Protein AF-A0A8J3V6T3-F1 (afdb_monomer)

Solvent-accessible surface area (backbone atoms only — not comparable to full-atom values): 5457 Å² total; per-residue (Å²): 140,86,84,88,84,91,83,78,85,44,59,50,74,50,76,57,98,89,42,73,50,80,32,51,37,41,71,96,43,91,77,28,35,33,46,39,64,27,78,93,41,34,67,80,73,49,62,76,89,49,51,100,38,57,68,65,52,50,53,50,46,57,71,69,64,76,34,50,78,40,77,31,95,61,81,80,82,75,78,76,72,88,129

Secondary structure (DSSP, 8-state):
----------EEEEEETTEEEEEEEE-SSSS-EEEEE-HHHHHHHS-GGGTT-HHHHHHHHHHHS-SEEEEESS---------

pLDDT: mean 78.97, std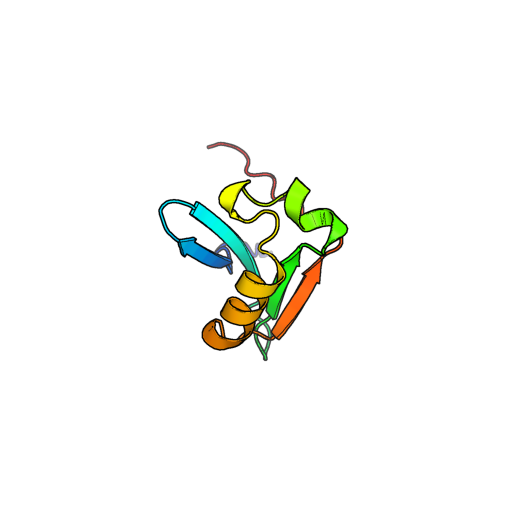 20.89, range [23.53, 96.06]

Radius of gyration: 14.19 Å; Cα contacts (8 Å, |Δi|>4): 97; chains: 1; bounding box: 48×27×31 Å

Mean predicted aligned error: 7.59 Å

Foldseek 3Di:
DDDDDDDDFQWDWDDDPRFIDTWGKAVVDVVIETEDEDPVCDVVRGDPVCPPVRVVVVVVCVVPVSHHYDYDPDDPPPPPDDD

Nearest PDB structures (foldseek):
  7n1l-assembly7_P  TM=3.784E-01  e=5.336E+00  Brucella abortus 2308
  5lm7-assembly1_A  TM=2.915E-01  e=3.562E+00  Escherichia coli O157:H7
  7kse-assembly1_A  TM=2.737E-01  e=5.336E+00  Eastern chimpanzee simian foamy virus
  6gov-assembly1_A  TM=2.665E-01  e=6.105E+00  Escherichia coli O157:H7

Sequence (83 aa):
MYSVTFKWKEVVIYSEDGCTFWFPAGWGVDPPVLYIPSDDLWERVTPSCMHGRRDVIVERLQADSKHVLKELDRLFEHRSRDE

Organism: NCBI:txid487172

Structure (mmCIF, N/CA/C/O backbone):
data_AF-A0A8J3V6T3-F1
#
_entry.id   AF-A0A8J3V6T3-F1
#
loop_
_atom_site.group_PDB
_atom_site.id
_atom_site.type_symbol
_atom_site.label_atom_id
_atom_site.label_alt_id
_atom_site.label_comp_id
_atom_site.label_asym_id
_atom_site.label_entity_id
_atom_site.label_seq_id
_atom_site.pdbx_PDB_ins_code
_atom_site.Cartn_x
_atom_site.Cartn_y
_atom_site.Cartn_z
_atom_site.occupancy
_atom_site.B_iso_or_equiv
_atom_site.auth_seq_id
_atom_site.auth_comp_id
_atom_site.auth_asym_id
_atom_site.auth_atom_id
_atom_site.pdbx_PDB_model_num
ATOM 1 N N . MET A 1 1 ? 36.051 10.834 -6.339 1.00 39.69 1 MET A N 1
ATOM 2 C CA . MET A 1 1 ? 35.283 10.647 -5.091 1.00 39.69 1 MET A CA 1
ATOM 3 C C . MET A 1 1 ? 33.927 11.299 -5.288 1.00 39.69 1 MET A C 1
ATOM 5 O O . MET A 1 1 ? 33.889 12.425 -5.762 1.00 39.69 1 MET A O 1
ATOM 9 N N . TYR A 1 2 ? 32.849 10.569 -5.018 1.00 23.59 2 TYR A N 1
ATOM 10 C CA . TYR A 1 2 ? 31.464 11.026 -5.128 1.00 23.59 2 TYR A CA 1
ATOM 11 C C . TYR A 1 2 ? 30.654 10.394 -3.989 1.00 23.59 2 TYR A C 1
ATOM 13 O O . TYR A 1 2 ? 31.045 9.350 -3.466 1.00 23.59 2 TYR A O 1
ATOM 21 N N . SER A 1 3 ? 29.548 11.030 -3.609 1.00 23.53 3 SER A N 1
ATOM 22 C CA . SER A 1 3 ? 28.545 10.487 -2.693 1.00 23.53 3 SER A CA 1
ATOM 23 C C . SER A 1 3 ? 27.184 10.696 -3.336 1.00 23.53 3 SER A C 1
ATOM 25 O O . SER A 1 3 ? 26.875 11.798 -3.788 1.00 23.53 3 SER A O 1
ATOM 27 N N . VAL A 1 4 ? 26.408 9.623 -3.420 1.00 25.06 4 VAL A N 1
ATOM 28 C CA . VAL A 1 4 ? 25.053 9.634 -3.957 1.00 25.06 4 VAL A CA 1
ATOM 29 C C . VAL A 1 4 ? 24.110 9.397 -2.788 1.00 25.06 4 VAL A C 1
ATOM 31 O O . VAL A 1 4 ? 24.172 8.349 -2.147 1.00 25.06 4 VAL A O 1
ATOM 34 N N . THR A 1 5 ? 23.233 10.363 -2.524 1.00 30.89 5 THR A N 1
ATOM 35 C CA . THR A 1 5 ? 22.207 10.255 -1.484 1.00 30.89 5 THR A CA 1
ATOM 36 C C . THR A 1 5 ? 20.844 10.417 -2.135 1.00 30.89 5 THR A C 1
ATOM 38 O O . THR A 1 5 ? 20.432 11.526 -2.468 1.00 30.89 5 THR A O 1
ATOM 41 N N . PHE A 1 6 ? 20.136 9.306 -2.317 1.00 36.12 6 PHE A N 1
ATOM 42 C CA . PHE A 1 6 ? 18.744 9.313 -2.749 1.00 36.12 6 PHE A CA 1
ATOM 43 C C . PHE A 1 6 ? 17.833 9.377 -1.524 1.00 36.12 6 PHE A C 1
ATOM 45 O O . PHE A 1 6 ? 17.835 8.479 -0.683 1.00 36.12 6 PHE A O 1
ATOM 52 N N . LYS A 1 7 ? 17.033 10.435 -1.428 1.00 49.50 7 LYS A N 1
ATOM 53 C CA . LYS A 1 7 ? 15.855 10.487 -0.561 1.00 49.50 7 LYS A CA 1
ATOM 54 C C . LYS A 1 7 ? 14.777 11.277 -1.277 1.00 49.50 7 LYS A C 1
ATOM 56 O O . LYS A 1 7 ? 14.957 12.474 -1.387 1.00 49.50 7 LYS A O 1
ATOM 61 N N . TRP A 1 8 ? 13.697 10.620 -1.689 1.00 52.47 8 TRP A N 1
ATOM 62 C CA . TRP A 1 8 ? 12.302 11.055 -1.528 1.00 52.47 8 TRP A CA 1
ATOM 63 C C . TRP A 1 8 ? 11.460 9.7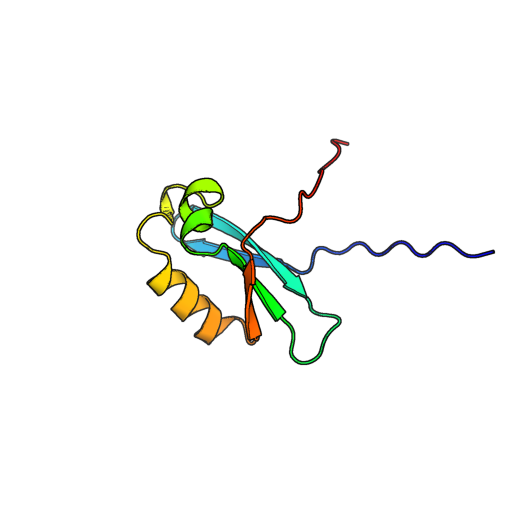77 -1.563 1.00 52.47 8 TRP A C 1
ATOM 65 O O . TRP A 1 8 ? 11.660 8.931 -2.429 1.00 52.47 8 TRP A O 1
ATOM 75 N N . LYS A 1 9 ? 10.632 9.574 -0.533 1.00 59.78 9 LYS A N 1
ATOM 76 C CA . LYS A 1 9 ? 9.872 8.339 -0.321 1.00 59.78 9 LYS A CA 1
ATOM 77 C C . LYS A 1 9 ? 8.833 8.229 -1.429 1.00 59.78 9 LYS A C 1
ATOM 79 O O . LYS A 1 9 ? 7.810 8.898 -1.383 1.00 59.78 9 LYS A O 1
ATOM 84 N N . GLU A 1 10 ? 9.132 7.419 -2.425 1.00 77.62 10 GLU A N 1
ATOM 85 C CA . GLU A 1 10 ? 8.176 6.939 -3.406 1.00 77.62 10 GLU A CA 1
ATOM 86 C C . GLU A 1 10 ? 7.070 6.206 -2.635 1.00 77.62 10 GLU A C 1
ATOM 88 O O . GLU A 1 10 ? 7.271 5.083 -2.185 1.00 77.62 10 GLU A O 1
ATOM 93 N N . VAL A 1 11 ? 5.952 6.880 -2.351 1.00 82.50 11 VAL A N 1
ATOM 94 C CA . VAL A 1 11 ? 4.835 6.309 -1.588 1.00 82.50 11 VAL A 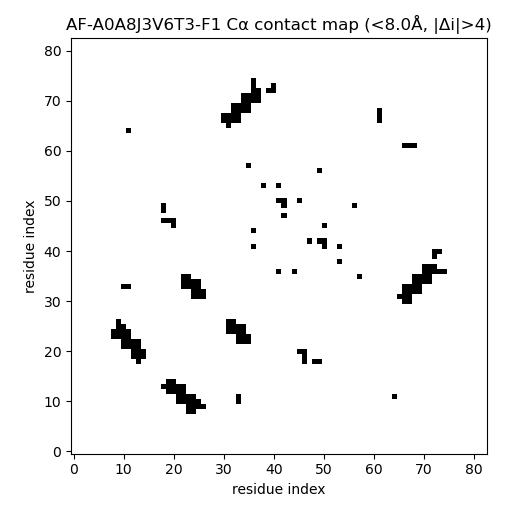CA 1
ATOM 95 C C . VAL A 1 11 ? 3.499 6.646 -2.224 1.00 82.50 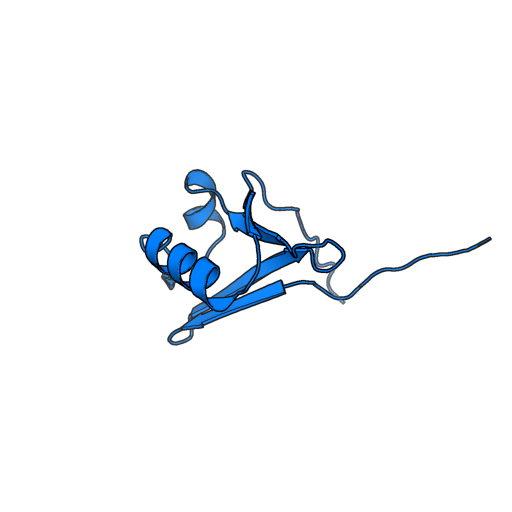11 VAL A C 1
ATOM 97 O O . VAL A 1 11 ? 3.307 7.743 -2.745 1.00 82.50 11 VAL A O 1
ATOM 100 N N . VAL A 1 12 ? 2.558 5.714 -2.121 1.00 84.56 12 VAL A N 1
ATOM 101 C CA . VAL A 1 12 ? 1.132 5.973 -2.338 1.00 84.56 12 VAL A CA 1
ATOM 102 C C . VAL A 1 12 ? 0.454 5.959 -0.977 1.00 84.56 12 VAL A C 1
ATOM 104 O O . VAL A 1 12 ? 0.652 5.039 -0.185 1.00 84.56 12 VAL A O 1
ATOM 107 N N . ILE A 1 13 ? -0.327 6.994 -0.687 1.00 89.69 13 ILE A N 1
ATOM 108 C CA . ILE A 1 13 ? -1.039 7.121 0.584 1.00 89.69 13 ILE A CA 1
ATOM 109 C C . ILE A 1 13 ? -2.500 6.752 0.345 1.00 89.69 13 ILE A C 1
ATOM 111 O O . ILE A 1 13 ? -3.172 7.381 -0.469 1.00 89.69 13 ILE A O 1
ATOM 115 N N . TYR A 1 14 ? -2.983 5.741 1.063 1.00 85.81 14 TYR A N 1
ATOM 116 C CA . TYR A 1 14 ? -4.407 5.443 1.157 1.00 85.81 14 TYR A CA 1
ATOM 117 C C . TYR A 1 14 ? -4.990 6.187 2.356 1.00 85.81 14 TYR A C 1
ATOM 119 O O . TYR A 1 14 ? -4.472 6.027 3.464 1.00 85.81 14 TYR A O 1
ATOM 127 N N . SER A 1 15 ? -6.060 6.955 2.136 1.00 87.88 15 SER A N 1
ATOM 128 C CA . SER A 1 15 ? -6.764 7.695 3.187 1.00 87.88 15 SER A CA 1
ATOM 129 C C . SER A 1 15 ? -8.282 7.564 3.046 1.00 87.88 15 SER A C 1
ATOM 131 O O . SER A 1 15 ? -8.827 7.877 1.991 1.00 87.88 15 SER A O 1
ATOM 133 N N . GLU A 1 16 ? -8.970 7.148 4.110 1.00 84.88 16 GLU A N 1
ATOM 134 C CA . GLU A 1 16 ? -10.437 7.015 4.167 1.00 84.88 16 GLU A CA 1
ATOM 135 C C . GLU A 1 16 ? -10.915 7.196 5.616 1.00 84.88 16 GLU A C 1
ATOM 137 O O . GLU A 1 16 ? -10.425 6.507 6.505 1.00 84.88 16 GLU A O 1
ATOM 142 N N . ASP A 1 17 ? -11.834 8.133 5.877 1.00 87.81 17 ASP A N 1
ATOM 143 C CA . ASP A 1 17 ? -12.465 8.355 7.195 1.00 87.81 17 ASP A CA 1
ATOM 144 C C . ASP A 1 17 ? -11.493 8.410 8.396 1.00 87.81 17 ASP A C 1
ATOM 146 O O . ASP A 1 17 ? -11.745 7.870 9.472 1.00 87.81 17 ASP A O 1
ATOM 150 N N . GLY A 1 18 ? -10.339 9.062 8.216 1.00 81.75 18 GLY A N 1
ATOM 151 C CA . GLY A 1 18 ? -9.297 9.179 9.247 1.00 81.75 18 GLY A CA 1
ATOM 152 C C . GLY A 1 18 ? -8.340 7.982 9.338 1.00 81.75 18 GLY A C 1
ATOM 153 O O . GLY A 1 18 ? -7.346 8.046 10.059 1.00 81.75 18 GLY A O 1
ATOM 154 N N . CYS A 1 19 ? -8.574 6.922 8.567 1.00 85.62 19 CYS A N 1
ATOM 155 C CA . CYS A 1 19 ? -7.650 5.813 8.367 1.00 85.62 19 CYS A CA 1
ATOM 156 C C . CYS A 1 19 ? -6.603 6.198 7.317 1.00 85.62 19 CYS A C 1
ATOM 158 O O . CYS A 1 19 ? -6.979 6.522 6.196 1.00 85.62 19 CYS A O 1
ATOM 160 N N . THR A 1 20 ? -5.308 6.178 7.653 1.00 85.44 20 THR A N 1
ATOM 161 C CA . THR A 1 20 ? -4.218 6.487 6.706 1.00 85.44 20 THR A CA 1
ATOM 162 C C . THR A 1 20 ? -3.160 5.389 6.706 1.00 85.44 20 THR A C 1
ATOM 164 O O . THR A 1 20 ? -2.697 4.986 7.774 1.00 85.44 20 THR A O 1
ATOM 167 N N . PHE A 1 21 ? -2.713 4.955 5.526 1.00 89.00 21 PHE A N 1
ATOM 168 C CA . PHE A 1 21 ? -1.583 4.036 5.386 1.00 89.00 21 PHE A CA 1
ATOM 169 C C . PHE A 1 21 ? -0.700 4.377 4.185 1.00 89.00 21 PHE A C 1
ATOM 171 O O . PHE A 1 21 ? -1.180 4.836 3.150 1.00 89.00 21 PHE A O 1
ATOM 178 N N . TRP A 1 22 ? 0.609 4.188 4.352 1.00 90.62 22 TRP A N 1
ATOM 179 C CA . TRP A 1 22 ? 1.632 4.622 3.404 1.00 90.62 22 TRP A CA 1
ATOM 180 C C . TRP A 1 22 ? 2.251 3.389 2.753 1.00 90.62 22 TRP A C 1
ATOM 182 O O . TRP A 1 22 ? 3.014 2.660 3.387 1.00 90.62 22 TRP A O 1
ATOM 192 N N . PHE A 1 23 ? 1.934 3.165 1.485 1.00 89.50 23 PHE A N 1
ATOM 193 C CA . PHE A 1 23 ? 2.486 2.069 0.702 1.00 89.50 23 PHE A CA 1
ATOM 194 C C . PHE A 1 23 ? 3.802 2.492 0.053 1.00 89.50 23 PHE A C 1
ATOM 196 O O . PHE A 1 23 ? 3.826 3.527 -0.616 1.00 89.50 23 PHE A O 1
ATOM 203 N N . PRO A 1 24 ? 4.889 1.715 0.194 1.00 89.31 24 PRO A N 1
ATOM 204 C CA . PRO A 1 24 ? 6.107 1.936 -0.572 1.00 89.31 24 PRO A CA 1
ATOM 205 C C . PRO A 1 24 ? 5.841 1.747 -2.066 1.00 89.31 24 PRO A C 1
ATOM 207 O O . PRO A 1 24 ? 5.19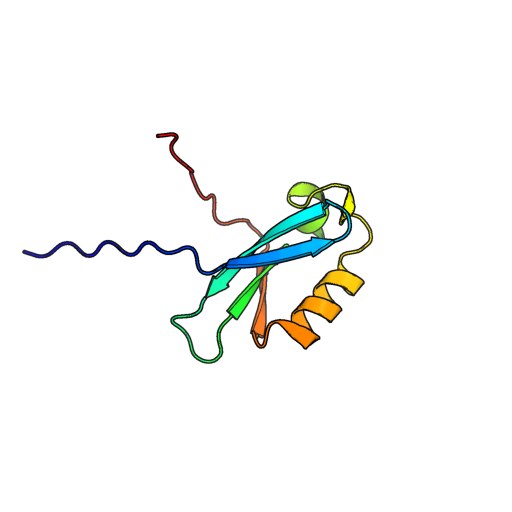1 0.788 -2.469 1.00 89.31 24 PRO A O 1
ATOM 210 N N . ALA A 1 25 ? 6.398 2.615 -2.893 1.00 86.69 25 ALA A N 1
ATOM 211 C CA . ALA A 1 25 ? 6.346 2.555 -4.342 1.00 86.69 25 ALA A CA 1
ATOM 212 C C . ALA A 1 25 ? 7.766 2.617 -4.928 1.00 86.69 25 ALA A C 1
ATOM 214 O O . ALA A 1 25 ? 8.718 2.981 -4.244 1.00 86.69 25 ALA A O 1
ATOM 215 N N . GLY A 1 26 ? 7.890 2.207 -6.184 1.00 85.94 26 GLY A N 1
ATOM 216 C CA . GLY A 1 26 ? 9.075 2.262 -7.027 1.00 85.94 26 GLY A CA 1
ATOM 217 C C . GLY A 1 26 ? 8.755 3.090 -8.270 1.00 85.94 26 GLY A C 1
ATOM 218 O O . GLY A 1 26 ? 8.104 2.563 -9.166 1.00 85.94 26 GLY A O 1
ATOM 219 N N . TRP A 1 27 ? 9.166 4.356 -8.335 1.00 75.56 27 TRP A N 1
ATOM 220 C CA . TRP A 1 27 ? 8.873 5.276 -9.453 1.00 75.56 27 TRP A CA 1
ATOM 221 C C . TRP A 1 27 ? 10.056 5.410 -10.418 1.00 75.56 27 TRP A C 1
ATOM 223 O O . TRP A 1 27 ? 9.870 5.785 -11.571 1.00 75.56 27 TRP A O 1
ATOM 233 N N . GLY A 1 28 ? 11.267 5.045 -9.988 1.00 77.12 28 GLY A N 1
ATOM 234 C CA . GLY A 1 28 ? 12.453 4.942 -10.847 1.00 77.12 28 GLY A CA 1
ATOM 235 C C . GLY A 1 28 ? 12.470 3.749 -11.820 1.00 77.12 28 GLY A C 1
ATOM 236 O O . GLY A 1 28 ? 13.512 3.480 -12.417 1.00 77.12 28 GLY A O 1
ATOM 237 N N . VAL A 1 29 ? 11.361 3.015 -11.960 1.00 75.00 29 VAL A N 1
ATOM 238 C CA . VAL A 1 29 ? 11.187 1.872 -12.874 1.00 75.00 29 VAL A CA 1
ATOM 239 C C . VAL A 1 29 ? 9.953 2.092 -13.755 1.00 75.00 29 VAL A C 1
ATOM 241 O O . VAL A 1 29 ? 8.994 2.716 -13.311 1.00 75.00 29 VAL A O 1
ATOM 244 N N . ASP A 1 30 ? 9.977 1.593 -14.994 1.00 78.94 30 ASP A N 1
ATOM 245 C CA . ASP A 1 30 ? 8.857 1.680 -15.944 1.00 78.94 30 ASP A CA 1
ATOM 246 C C . ASP A 1 30 ? 8.378 0.261 -16.324 1.00 78.94 30 ASP A C 1
ATOM 248 O O . ASP A 1 30 ? 9.170 -0.507 -16.885 1.00 78.94 30 ASP A O 1
ATOM 252 N N . PRO A 1 31 ? 7.129 -0.132 -15.998 1.00 82.56 31 PRO A N 1
ATOM 253 C CA . PRO A 1 31 ? 6.116 0.662 -15.295 1.00 82.56 31 PRO A CA 1
ATOM 254 C C . PRO A 1 31 ? 6.427 0.832 -13.796 1.00 82.56 31 PRO A C 1
ATOM 256 O O . PRO A 1 31 ? 7.089 -0.031 -13.206 1.00 82.56 31 PRO A O 1
ATOM 259 N N . PRO A 1 32 ? 5.924 1.904 -13.152 1.00 87.25 32 PRO A N 1
ATOM 260 C CA . PRO A 1 32 ? 6.132 2.124 -11.729 1.00 87.25 32 PRO A CA 1
ATOM 261 C C . PRO A 1 32 ? 5.448 1.022 -10.913 1.00 87.25 32 PRO A C 1
ATOM 263 O O . PRO A 1 32 ? 4.382 0.516 -11.273 1.00 87.25 32 PRO A O 1
ATOM 266 N N . VAL A 1 33 ? 6.068 0.633 -9.801 1.00 91.06 33 VAL A N 1
ATOM 267 C CA . VAL A 1 33 ? 5.636 -0.498 -8.966 1.00 91.06 33 VAL A CA 1
ATOM 268 C C . VAL A 1 33 ? 5.083 0.010 -7.643 1.00 91.06 33 VAL A C 1
ATOM 270 O O . VAL A 1 33 ? 5.670 0.897 -7.036 1.00 91.06 33 VAL A O 1
ATOM 273 N N . LEU A 1 34 ? 3.985 -0.560 -7.158 1.00 91.12 34 LEU A N 1
ATOM 274 C CA . LEU A 1 34 ? 3.466 -0.296 -5.819 1.00 91.12 34 LEU A CA 1
ATOM 275 C C . LEU A 1 34 ? 3.534 -1.574 -4.991 1.00 91.12 34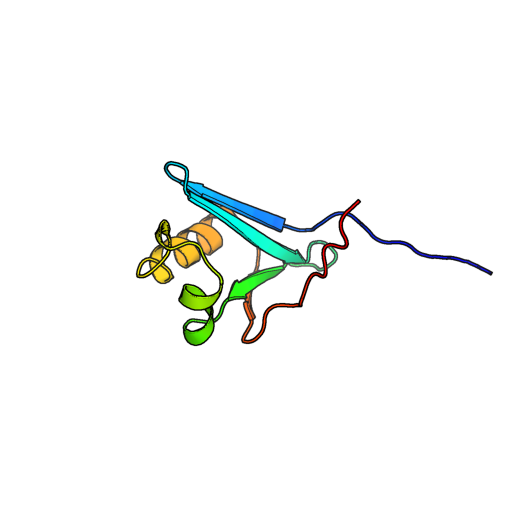 LEU A C 1
ATOM 277 O O . LEU A 1 34 ? 3.015 -2.613 -5.394 1.00 91.12 34 LEU A O 1
ATOM 281 N N . TYR A 1 35 ? 4.184 -1.497 -3.838 1.00 92.25 35 TYR A N 1
ATOM 282 C CA . TYR A 1 35 ? 4.403 -2.648 -2.981 1.00 92.25 35 TYR A CA 1
ATOM 283 C C . TYR A 1 35 ? 3.298 -2.774 -1.934 1.00 92.25 35 TYR A C 1
ATOM 285 O O . TYR A 1 35 ? 3.069 -1.863 -1.137 1.00 92.25 35 TYR A O 1
ATOM 293 N N . ILE A 1 36 ? 2.644 -3.931 -1.913 1.00 94.50 36 ILE A N 1
ATOM 294 C CA . ILE A 1 36 ? 1.497 -4.237 -1.059 1.00 94.50 36 ILE A CA 1
ATOM 295 C C . ILE A 1 36 ? 1.888 -5.359 -0.089 1.00 94.50 36 ILE A C 1
ATOM 297 O O . ILE A 1 36 ? 2.483 -6.341 -0.529 1.00 94.50 36 ILE A O 1
ATOM 301 N N . PRO A 1 37 ? 1.577 -5.278 1.216 1.00 94.88 37 PRO A N 1
ATOM 302 C CA . PRO A 1 37 ? 1.751 -6.420 2.110 1.00 94.88 37 PRO A CA 1
ATOM 303 C C . PRO A 1 37 ? 0.981 -7.648 1.600 1.00 94.88 37 PRO A C 1
ATOM 305 O O . PRO A 1 37 ? -0.172 -7.529 1.163 1.00 94.88 37 PRO A O 1
ATOM 308 N N . SER A 1 38 ? 1.600 -8.826 1.663 1.00 93.75 38 SER A N 1
ATOM 309 C CA . SER A 1 38 ? 0.885 -10.084 1.431 1.00 93.75 38 SER A CA 1
ATOM 310 C C . SER A 1 38 ? -0.239 -10.270 2.454 1.00 93.75 38 SER A C 1
ATOM 312 O 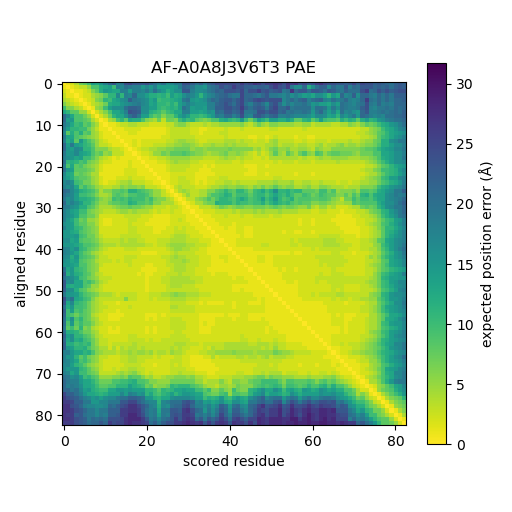O . SER A 1 38 ? -0.318 -9.544 3.451 1.00 93.75 38 SER A O 1
ATOM 314 N N . ASP A 1 39 ? -1.141 -11.210 2.186 1.00 93.50 39 ASP A N 1
ATOM 315 C CA . ASP A 1 39 ? -2.303 -11.464 3.044 1.00 93.50 39 ASP A CA 1
ATOM 316 C C . ASP A 1 39 ? -1.891 -11.756 4.499 1.00 93.50 39 ASP A C 1
ATOM 318 O O . ASP A 1 39 ? -2.326 -11.075 5.428 1.00 93.50 39 ASP A O 1
ATOM 322 N N . ASP A 1 40 ? -0.899 -12.634 4.679 1.00 91.88 40 ASP A N 1
ATOM 323 C CA . ASP A 1 40 ? -0.337 -13.008 5.985 1.00 91.88 40 ASP A CA 1
ATOM 324 C C . ASP A 1 40 ? 0.295 -11.834 6.758 1.00 91.88 40 ASP A C 1
ATOM 326 O O . ASP A 1 40 ? 0.433 -11.869 7.992 1.00 91.88 40 ASP A O 1
ATOM 330 N N . LEU A 1 41 ? 0.731 -10.799 6.036 1.00 93.44 41 LEU A N 1
ATOM 331 C CA . LEU A 1 41 ? 1.397 -9.631 6.599 1.00 93.44 41 LEU A CA 1
ATOM 332 C C . LEU A 1 41 ? 0.428 -8.472 6.849 1.00 93.44 41 LEU A C 1
ATOM 334 O O . LEU A 1 41 ? 0.699 -7.642 7.717 1.00 93.44 41 LEU A O 1
ATOM 338 N N . TRP A 1 42 ? -0.690 -8.414 6.124 1.00 94.62 42 TRP A N 1
ATOM 339 C CA . TRP A 1 42 ? -1.591 -7.265 6.069 1.00 94.62 42 TRP A CA 1
ATOM 340 C C . TRP A 1 42 ? -2.033 -6.789 7.449 1.00 94.62 42 TRP A C 1
ATOM 342 O O . TRP A 1 42 ? -1.769 -5.643 7.819 1.00 94.62 42 TRP A O 1
ATOM 352 N N . GLU A 1 43 ? -2.642 -7.667 8.244 1.00 94.56 43 GLU A N 1
ATOM 353 C CA . GLU A 1 43 ? -3.161 -7.296 9.566 1.00 94.56 43 GLU A CA 1
ATOM 354 C C . GLU A 1 43 ? -2.053 -6.935 10.560 1.00 94.56 43 GLU A C 1
ATOM 356 O O . GLU A 1 43 ? -2.256 -6.144 11.480 1.00 94.56 43 GLU A O 1
ATOM 361 N N . ARG A 1 44 ? -0.844 -7.468 10.361 1.00 93.19 44 ARG A N 1
ATOM 362 C CA . ARG A 1 44 ? 0.299 -7.194 11.240 1.00 93.19 44 ARG A CA 1
ATOM 363 C C . ARG A 1 44 ? 0.852 -5.786 11.055 1.00 93.19 44 ARG A C 1
ATOM 365 O O . ARG A 1 44 ? 1.475 -5.263 11.976 1.00 93.19 44 ARG A O 1
ATOM 372 N N . VAL A 1 45 ? 0.697 -5.211 9.861 1.00 92.50 45 VAL A N 1
ATOM 373 C CA . VAL A 1 45 ? 1.398 -3.978 9.470 1.00 92.50 45 VAL A CA 1
ATOM 374 C C . VAL A 1 45 ? 0.475 -2.823 9.125 1.00 92.50 45 VAL A C 1
ATOM 376 O O . VAL A 1 45 ? 0.908 -1.674 9.177 1.00 92.50 45 VAL A O 1
ATOM 379 N N . THR A 1 46 ? -0.776 -3.106 8.769 1.00 93.06 46 THR A N 1
ATOM 380 C CA . THR A 1 46 ? -1.773 -2.077 8.474 1.00 93.06 46 THR A CA 1
ATOM 381 C C . THR A 1 46 ? -2.568 -1.700 9.729 1.00 93.06 46 THR A C 1
ATOM 383 O O . THR A 1 46 ? -2.688 -2.503 10.658 1.00 93.06 46 THR A O 1
ATOM 386 N N . PRO A 1 47 ? -3.125 -0.480 9.790 1.00 93.19 47 PRO A N 1
ATOM 387 C CA . PRO A 1 47 ? -4.051 -0.077 10.840 1.00 93.19 47 PRO A CA 1
ATOM 388 C C . PRO A 1 47 ? -5.307 -0.957 10.886 1.00 93.19 47 PRO A C 1
ATOM 390 O O . PRO A 1 47 ? -5.788 -1.418 9.851 1.00 93.19 47 PRO A O 1
ATOM 393 N N . SER A 1 48 ? -5.913 -1.091 12.069 1.00 95.56 48 SER A N 1
ATOM 394 C CA . SER A 1 48 ? -7.114 -1.918 12.283 1.00 95.56 48 SER A CA 1
ATOM 395 C C . SER A 1 48 ? -8.308 -1.543 11.400 1.00 95.56 48 SER A C 1
ATOM 397 O O . SER A 1 48 ? -9.102 -2.403 11.037 1.00 95.56 48 SER A O 1
ATOM 399 N N . CYS A 1 49 ? -8.417 -0.279 10.983 1.00 90.94 49 CYS A N 1
ATOM 400 C CA . CYS A 1 49 ? -9.446 0.196 10.051 1.00 90.94 49 CYS A CA 1
ATOM 401 C C . CYS A 1 49 ? -9.334 -0.378 8.621 1.00 90.94 49 CYS A C 1
ATOM 403 O O . CYS A 1 49 ? -10.271 -0.236 7.832 1.00 90.94 49 CYS A O 1
ATOM 405 N N . MET A 1 50 ? -8.218 -1.036 8.283 1.00 94.44 50 MET A N 1
ATOM 406 C CA . MET A 1 50 ? -7.996 -1.735 7.008 1.00 94.44 50 MET A CA 1
ATOM 407 C C . MET A 1 50 ? -8.102 -3.262 7.134 1.00 94.44 50 MET A C 1
ATOM 409 O O . MET A 1 50 ? -8.062 -3.964 6.119 1.00 94.44 50 MET A O 1
ATOM 413 N N . HIS A 1 51 ? -8.212 -3.800 8.353 1.00 95.12 51 HIS A N 1
ATOM 414 C CA . HIS A 1 51 ? -8.304 -5.246 8.587 1.00 95.12 51 HIS A CA 1
ATOM 415 C C . HIS A 1 51 ? -9.630 -5.788 8.045 1.00 95.12 51 HIS A C 1
ATOM 417 O O . HIS A 1 51 ? -10.650 -5.100 8.072 1.00 95.12 51 HIS A O 1
ATOM 423 N N . GLY A 1 52 ? -9.600 -6.989 7.463 1.00 95.38 52 GLY A N 1
ATOM 424 C CA . GLY A 1 52 ? -10.743 -7.571 6.747 1.00 95.38 52 GLY A CA 1
ATOM 425 C C . GLY A 1 52 ? -11.169 -6.836 5.462 1.00 95.38 52 GLY A C 1
ATOM 426 O O . GLY A 1 52 ? -12.177 -7.200 4.864 1.00 95.38 52 GLY A O 1
ATOM 427 N N . ARG A 1 53 ? -10.435 -5.799 5.024 1.00 94.25 53 ARG A N 1
ATOM 428 C CA . ARG A 1 53 ? -10.752 -4.981 3.833 1.00 94.25 53 ARG A CA 1
ATOM 429 C C . ARG A 1 53 ? -9.651 -5.000 2.767 1.00 94.25 53 ARG A C 1
ATOM 431 O O . ARG A 1 53 ? -9.669 -4.159 1.869 1.00 94.25 53 ARG A O 1
ATOM 438 N N . ARG A 1 54 ? -8.699 -5.937 2.864 1.00 94.50 54 ARG A N 1
ATOM 439 C CA . ARG A 1 54 ? -7.529 -6.027 1.975 1.00 94.50 54 ARG A CA 1
ATOM 440 C C . ARG A 1 54 ? -7.928 -6.013 0.505 1.00 94.50 54 ARG A C 1
ATOM 442 O O . ARG A 1 54 ? -7.490 -5.125 -0.216 1.00 94.50 54 ARG A O 1
ATOM 449 N N . ASP A 1 55 ? -8.799 -6.927 0.092 1.00 96.06 55 ASP A N 1
ATOM 450 C CA . ASP A 1 55 ? -9.176 -7.089 -1.317 1.00 96.06 55 ASP A CA 1
ATOM 451 C C . ASP A 1 55 ? -9.779 -5.811 -1.911 1.00 96.06 55 ASP A C 1
ATOM 453 O O . ASP A 1 55 ? -9.353 -5.359 -2.970 1.00 96.06 55 ASP A O 1
ATOM 457 N N . VAL A 1 56 ? -10.692 -5.163 -1.180 1.00 94.94 56 VAL A N 1
ATOM 458 C CA . VAL A 1 56 ? -11.328 -3.902 -1.600 1.00 94.94 56 VAL A CA 1
ATOM 459 C C . VAL A 1 56 ? -10.299 -2.781 -1.751 1.00 94.94 56 VAL A C 1
ATOM 461 O O . VAL A 1 56 ? -10.367 -1.975 -2.677 1.00 94.94 56 VAL A O 1
ATOM 464 N N . ILE A 1 57 ? -9.342 -2.696 -0.827 1.00 94.19 57 ILE A N 1
ATOM 465 C CA . ILE A 1 57 ? -8.305 -1.663 -0.860 1.00 94.19 57 ILE A CA 1
ATOM 466 C C . ILE A 1 57 ? -7.323 -1.935 -2.005 1.00 94.19 57 ILE A C 1
ATOM 468 O O . ILE A 1 57 ? -6.956 -1.004 -2.718 1.00 94.19 57 ILE A O 1
ATO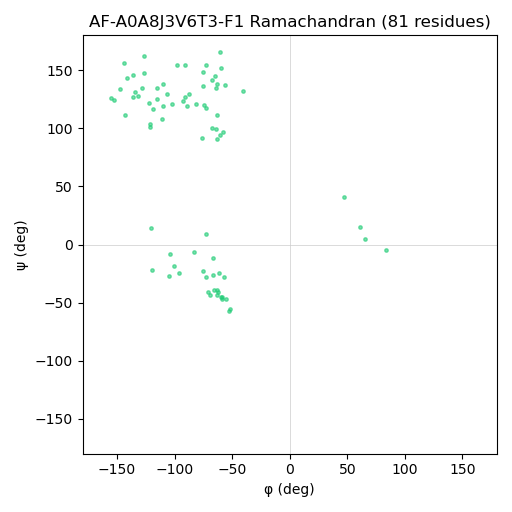M 472 N N . VAL A 1 58 ? -6.936 -3.192 -2.224 1.00 94.25 58 VAL A N 1
ATOM 473 C CA . VAL A 1 58 ? -6.060 -3.603 -3.331 1.00 94.25 58 VAL A CA 1
ATOM 474 C C . VAL A 1 58 ? -6.715 -3.334 -4.683 1.00 94.25 58 VAL A C 1
ATOM 476 O O . VAL A 1 58 ? -6.060 -2.775 -5.560 1.00 94.25 58 VAL A O 1
ATOM 479 N N . GLU A 1 59 ? -8.004 -3.637 -4.840 1.00 92.94 59 GLU A N 1
ATOM 480 C CA . GLU A 1 59 ? -8.768 -3.332 -6.054 1.00 92.94 59 GLU A CA 1
ATOM 481 C C . GLU A 1 59 ? -8.764 -1.825 -6.358 1.00 92.94 59 GLU A C 1
ATOM 483 O O . GLU A 1 59 ? -8.439 -1.413 -7.473 1.00 92.94 59 GLU A O 1
ATOM 488 N N . ARG A 1 60 ? -9.033 -0.983 -5.349 1.00 93.62 60 ARG A N 1
ATOM 489 C CA . ARG A 1 60 ? -8.969 0.485 -5.481 1.00 93.62 60 ARG A CA 1
ATOM 490 C C . ARG A 1 60 ? -7.571 0.960 -5.878 1.00 93.62 60 ARG A C 1
ATOM 492 O O . ARG A 1 60 ? -7.422 1.774 -6.785 1.00 93.62 60 ARG A O 1
ATOM 499 N N . LEU A 1 61 ? -6.529 0.426 -5.239 1.00 90.88 61 LEU A N 1
ATOM 500 C CA . LEU A 1 61 ? -5.143 0.761 -5.578 1.00 90.88 61 LEU A CA 1
ATOM 501 C C . LEU A 1 61 ? -4.794 0.341 -7.008 1.00 90.88 61 LEU A C 1
ATOM 503 O O . LEU A 1 61 ? -4.105 1.085 -7.705 1.00 90.88 61 LEU A O 1
ATOM 507 N N . GLN A 1 62 ? -5.273 -0.814 -7.466 1.00 89.88 62 GLN A N 1
ATOM 508 C CA . GLN A 1 62 ? -5.056 -1.285 -8.830 1.00 89.88 62 GLN A CA 1
ATOM 509 C C . GLN A 1 62 ? -5.751 -0.385 -9.859 1.00 89.88 62 GLN A C 1
ATOM 511 O O . GLN A 1 62 ? -5.170 -0.101 -10.906 1.00 89.88 62 GLN A O 1
ATOM 516 N N . ALA A 1 63 ? -6.960 0.091 -9.555 1.00 87.56 63 ALA A N 1
ATOM 517 C CA . ALA A 1 63 ? -7.711 0.989 -10.425 1.00 87.56 63 ALA A CA 1
ATOM 518 C C . ALA A 1 63 ? -7.082 2.392 -10.515 1.00 87.56 63 ALA A C 1
ATOM 520 O O . ALA A 1 63 ? -6.947 2.938 -11.612 1.00 87.56 63 ALA A O 1
ATOM 521 N N . ASP A 1 64 ? -6.655 2.957 -9.382 1.00 87.31 64 ASP A N 1
ATOM 522 C CA . ASP A 1 64 ? -6.372 4.395 -9.295 1.00 87.31 64 ASP A CA 1
ATOM 523 C C . ASP A 1 64 ? -4.879 4.750 -9.282 1.00 87.31 64 ASP A C 1
ATOM 525 O O . ASP A 1 64 ? -4.495 5.844 -9.707 1.00 87.31 64 ASP A O 1
ATOM 529 N N . SER A 1 65 ? -4.003 3.853 -8.815 1.00 83.88 65 SER A N 1
ATOM 530 C CA . SER A 1 65 ? -2.590 4.205 -8.608 1.00 83.88 65 SER A CA 1
ATOM 531 C C . SER A 1 65 ? -1.785 4.296 -9.904 1.00 83.88 65 SER A C 1
ATOM 533 O O . SER A 1 65 ? -0.751 4.960 -9.912 1.00 83.88 65 SER A O 1
ATOM 535 N N . LYS A 1 66 ? -2.220 3.643 -10.992 1.00 85.50 66 LYS A N 1
ATOM 536 C CA . LYS A 1 66 ? -1.455 3.464 -12.248 1.00 85.50 66 LYS A CA 1
ATOM 537 C C . LYS A 1 66 ? -0.134 2.691 -12.088 1.00 85.50 66 LYS A C 1
ATOM 539 O O . LYS A 1 66 ? 0.699 2.720 -12.991 1.00 85.50 66 LYS A O 1
ATOM 544 N N . HIS A 1 67 ? 0.059 2.010 -10.959 1.00 89.06 67 HIS A N 1
ATOM 545 C CA . HIS A 1 67 ? 1.232 1.181 -10.701 1.00 89.06 67 HIS A CA 1
ATOM 546 C C . HIS A 1 67 ? 0.936 -0.294 -10.980 1.00 89.06 67 HIS A C 1
ATOM 548 O O . HIS A 1 67 ? -0.193 -0.762 -10.834 1.00 89.06 67 HIS A O 1
ATOM 554 N N . VAL A 1 68 ? 1.983 -1.055 -11.290 1.00 92.94 68 VAL A N 1
ATOM 555 C CA . VAL A 1 68 ? 1.942 -2.513 -11.169 1.00 92.94 68 VAL A CA 1
ATOM 556 C C . VAL A 1 68 ? 2.031 -2.869 -9.689 1.00 92.94 68 VAL A C 1
ATOM 558 O O . VAL A 1 68 ? 3.010 -2.531 -9.022 1.00 92.94 68 VAL A O 1
ATOM 561 N N . LEU A 1 69 ? 1.014 -3.549 -9.161 1.00 93.19 69 LEU A N 1
ATOM 562 C CA . LEU A 1 69 ? 1.029 -4.002 -7.772 1.00 93.19 69 LEU A CA 1
ATOM 563 C C . LEU 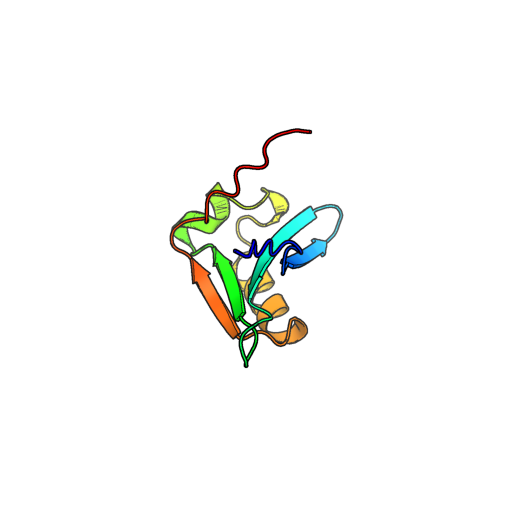A 1 69 ? 1.955 -5.212 -7.614 1.00 93.19 69 LEU A C 1
ATOM 565 O O . LEU A 1 69 ? 1.931 -6.136 -8.428 1.00 93.19 69 LEU A O 1
ATOM 569 N N . LYS A 1 70 ? 2.755 -5.217 -6.549 1.00 93.81 70 LYS A N 1
ATOM 570 C CA . LYS A 1 70 ? 3.631 -6.333 -6.190 1.00 93.81 70 LYS A CA 1
ATOM 571 C C . LYS A 1 70 ? 3.531 -6.634 -4.704 1.00 93.81 70 LYS A C 1
ATOM 573 O O . LYS A 1 70 ? 3.654 -5.733 -3.879 1.00 93.81 70 LYS A O 1
ATOM 578 N N . GLU A 1 71 ? 3.353 -7.903 -4.367 1.00 92.94 71 GLU A N 1
ATOM 579 C CA . GLU A 1 71 ? 3.287 -8.314 -2.969 1.00 92.94 71 GLU A CA 1
ATOM 580 C C . GLU A 1 71 ? 4.665 -8.331 -2.296 1.00 92.94 71 GLU A C 1
ATOM 582 O O . GLU A 1 71 ? 5.699 -8.580 -2.928 1.00 92.94 71 GLU A O 1
ATOM 587 N N . LEU A 1 72 ? 4.663 -8.052 -0.994 1.00 87.25 72 LEU A N 1
ATOM 588 C CA . LEU A 1 72 ? 5.800 -8.188 -0.098 1.00 87.25 72 LEU A CA 1
ATOM 589 C C . LEU A 1 72 ? 5.446 -9.124 1.054 1.00 87.25 72 LEU A C 1
ATOM 591 O O . LEU A 1 72 ? 4.579 -8.809 1.867 1.00 87.25 72 LEU A O 1
ATOM 595 N N . ASP A 1 73 ? 6.223 -10.194 1.190 1.00 83.25 73 ASP A N 1
ATOM 596 C CA . ASP A 1 73 ? 6.137 -11.119 2.330 1.00 83.25 73 ASP A CA 1
ATOM 597 C C . ASP A 1 73 ? 6.925 -10.633 3.555 1.00 83.25 73 ASP A C 1
ATOM 599 O O . ASP A 1 73 ? 6.874 -11.219 4.636 1.00 83.25 73 ASP A O 1
ATOM 603 N N . ARG A 1 74 ? 7.673 -9.535 3.403 1.00 76.56 74 ARG A N 1
ATOM 604 C CA . ARG A 1 74 ? 8.385 -8.859 4.488 1.00 76.56 74 ARG A CA 1
ATOM 605 C C . ARG A 1 74 ? 8.437 -7.362 4.214 1.00 76.56 74 ARG A C 1
ATOM 607 O O . ARG A 1 74 ? 8.812 -6.942 3.121 1.00 76.56 74 ARG A O 1
ATOM 614 N N . LEU A 1 75 ? 8.126 -6.550 5.225 1.00 65.50 75 LEU A N 1
ATOM 615 C CA . LEU A 1 75 ? 8.379 -5.114 5.147 1.00 65.50 75 LEU A CA 1
ATOM 616 C C . LEU A 1 75 ? 9.882 -4.857 5.043 1.00 65.50 75 LEU A C 1
ATOM 618 O O . LEU A 1 75 ? 10.673 -5.387 5.826 1.00 65.50 75 LEU A O 1
ATOM 622 N N . PHE A 1 76 ? 10.273 -3.970 4.134 1.00 61.47 76 PHE A N 1
ATOM 623 C CA . PHE A 1 76 ? 11.574 -3.329 4.242 1.00 61.47 76 PHE A CA 1
ATOM 624 C C . PHE A 1 76 ? 11.565 -2.501 5.531 1.00 61.47 76 PHE A C 1
ATOM 626 O O . PHE A 1 76 ? 10.818 -1.529 5.632 1.00 61.47 76 PHE A O 1
ATOM 633 N N . GLU A 1 77 ? 12.343 -2.910 6.535 1.00 52.12 77 GLU A N 1
ATOM 634 C CA . GLU A 1 77 ? 12.485 -2.173 7.792 1.00 52.12 77 GLU A CA 1
ATOM 635 C C . GLU A 1 77 ? 13.047 -0.779 7.496 1.00 52.12 77 GLU A C 1
ATOM 637 O O . GLU A 1 77 ? 14.257 -0.567 7.386 1.00 52.12 77 GLU A O 1
ATOM 642 N N . HIS A 1 78 ? 12.157 0.198 7.354 1.00 46.94 78 HIS A N 1
ATOM 643 C CA . HIS A 1 78 ? 12.538 1.595 7.318 1.00 46.94 78 HIS A CA 1
ATOM 644 C C . HIS A 1 78 ? 12.841 1.998 8.762 1.00 46.94 78 HIS A C 1
ATOM 646 O O . HIS A 1 78 ? 11.947 2.383 9.513 1.00 46.94 78 HIS A O 1
ATOM 652 N N . ARG A 1 79 ? 14.108 1.886 9.180 1.00 37.84 79 ARG A N 1
ATOM 653 C CA . ARG A 1 79 ? 14.579 2.576 10.385 1.00 37.84 79 ARG A CA 1
ATOM 654 C C . ARG A 1 79 ? 14.464 4.077 10.133 1.00 37.84 79 ARG A C 1
ATOM 656 O O . ARG A 1 79 ? 15.385 4.699 9.608 1.00 37.84 79 ARG A O 1
ATOM 663 N N . SER A 1 80 ? 13.325 4.653 10.494 1.00 39.44 80 SER A N 1
ATOM 664 C CA . SER A 1 80 ? 13.250 6.068 10.830 1.00 39.44 80 SER A CA 1
ATOM 665 C C . SER A 1 80 ? 14.119 6.237 12.069 1.00 39.44 80 SER A C 1
ATOM 667 O O . SER A 1 80 ? 13.728 5.846 13.162 1.00 39.44 80 SER A O 1
ATOM 669 N N . ARG A 1 81 ? 15.352 6.705 11.877 1.00 35.31 81 ARG A N 1
ATOM 670 C CA . ARG A 1 81 ? 16.111 7.287 12.975 1.00 35.31 81 ARG A CA 1
ATOM 671 C C . ARG A 1 81 ? 15.459 8.638 13.235 1.00 35.31 81 ARG A C 1
ATOM 673 O O . ARG A 1 81 ? 15.389 9.439 12.303 1.00 35.31 81 ARG A O 1
ATOM 680 N N . ASP A 1 82 ? 14.920 8.798 14.438 1.00 42.09 82 ASP A N 1
ATOM 681 C CA . ASP A 1 82 ? 14.534 10.081 15.012 1.00 42.09 82 ASP A CA 1
ATOM 682 C C . ASP A 1 82 ? 15.582 11.147 14.692 1.00 42.09 82 ASP A C 1
ATOM 684 O O . ASP A 1 82 ? 16.776 10.895 14.875 1.00 42.09 82 ASP A O 1
ATOM 688 N N . GLU A 1 83 ? 15.114 12.301 14.222 1.00 34.06 83 GLU A N 1
ATOM 689 C CA . GLU A 1 83 ? 15.715 13.629 14.383 1.00 34.06 83 GLU A CA 1
ATOM 690 C C . GLU A 1 83 ? 14.584 14.665 14.307 1.00 34.06 83 GLU A C 1
ATOM 692 O O . GLU A 1 83 ? 13.777 14.588 13.349 1.00 34.06 83 GLU A O 1
#